Protein AF-A0A225WER2-F1 (afdb_monomer_lite)

Secondary structure (DSSP, 8-state):
-EEEEEEEEEPPS-HHHHHHHHHHHHHHHHHHTTSTTEEEEEEEEEETTEEEEEEEEE----------

pLDDT: mean 78.46, std 13.64, range [42.31, 93.75]

Foldseek 3Di:
DKDKDKDKFFWDDDPVRLVVVVVVVVVVQVVCVPDPQWPHWDWDDPDSGIIMIITMGDDDPPPPPPPD

Radius of gyration: 16.47 Å; chains: 1; bounding box: 43×25×44 Å

Structure (mmCIF, N/CA/C/O backbone):
data_AF-A0A225WER2-F1
#
_entry.id   AF-A0A225WER2-F1
#
loop_
_atom_site.group_PDB
_atom_site.id
_atom_site.type_symbol
_atom_site.label_atom_id
_atom_site.label_alt_id
_atom_site.label_comp_id
_atom_site.label_asym_id
_atom_site.label_entity_id
_atom_site.label_seq_id
_atom_site.pdbx_PDB_ins_code
_atom_site.Cartn_x
_atom_site.Cartn_y
_atom_site.Cartn_z
_atom_site.occupancy
_atom_site.B_iso_or_equiv
_atom_site.auth_seq_id
_atom_site.auth_comp_id
_atom_site.auth_asym_id
_atom_site.auth_atom_id
_atom_site.pdbx_PDB_model_num
ATOM 1 N N . MET A 1 1 ? 9.396 -5.583 -19.794 1.00 82.69 1 MET A N 1
ATOM 2 C CA . MET A 1 1 ? 7.999 -6.057 -19.613 1.00 82.69 1 MET A CA 1
ATOM 3 C C . MET A 1 1 ? 7.421 -5.286 -18.447 1.00 82.69 1 MET A C 1
ATOM 5 O O . MET A 1 1 ? 8.122 -5.148 -17.456 1.00 82.69 1 MET A O 1
ATOM 9 N N . VAL A 1 2 ? 6.208 -4.752 -18.564 1.00 84.44 2 VAL A N 1
ATOM 10 C CA . VAL A 1 2 ? 5.571 -3.988 -17.480 1.00 84.44 2 VAL A CA 1
ATOM 11 C C . VAL A 1 2 ? 4.591 -4.897 -16.756 1.00 84.44 2 VAL A C 1
ATOM 13 O O . VAL A 1 2 ? 3.863 -5.639 -17.416 1.00 84.44 2 VAL A O 1
ATOM 16 N N . TYR A 1 3 ? 4.572 -4.844 -15.429 1.00 86.12 3 TYR A N 1
ATOM 17 C CA . TYR A 1 3 ? 3.562 -5.529 -14.626 1.00 86.12 3 TYR A CA 1
ATOM 18 C C . TYR A 1 3 ? 3.066 -4.633 -13.492 1.00 86.12 3 TYR A C 1
ATOM 20 O O . TYR A 1 3 ? 3.678 -3.616 -13.156 1.00 86.12 3 TYR A O 1
ATOM 28 N N . THR A 1 4 ? 1.919 -5.007 -12.934 1.00 89.50 4 THR A N 1
ATOM 29 C CA . THR A 1 4 ? 1.255 -4.271 -11.862 1.00 89.50 4 THR A CA 1
ATOM 30 C C . THR A 1 4 ? 0.924 -5.233 -10.735 1.00 89.50 4 THR A C 1
ATOM 32 O O . THR A 1 4 ? 0.346 -6.292 -10.983 1.00 89.50 4 THR A O 1
ATOM 35 N N . LEU A 1 5 ? 1.291 -4.862 -9.512 1.00 87.38 5 LEU A N 1
ATOM 36 C CA . LEU A 1 5 ? 0.833 -5.522 -8.298 1.00 87.38 5 LEU A CA 1
ATOM 37 C C . LEU A 1 5 ? -0.336 -4.719 -7.734 1.00 87.38 5 LEU A C 1
ATOM 39 O O . LEU A 1 5 ? -0.250 -3.500 -7.584 1.00 87.38 5 LEU A O 1
ATOM 43 N N . VAL A 1 6 ? -1.439 -5.412 -7.458 1.00 89.81 6 VAL A N 1
ATOM 44 C CA . VAL A 1 6 ? -2.626 -4.831 -6.831 1.00 89.81 6 VAL A CA 1
ATOM 45 C C . VAL A 1 6 ? -2.898 -5.597 -5.549 1.00 89.81 6 VAL A C 1
ATOM 47 O O . VAL A 1 6 ? -3.167 -6.798 -5.587 1.00 89.81 6 VAL A O 1
ATOM 50 N N . ALA A 1 7 ? -2.826 -4.903 -4.418 1.00 88.75 7 ALA A N 1
ATOM 51 C CA . ALA A 1 7 ? -3.129 -5.468 -3.113 1.00 88.75 7 ALA A CA 1
ATOM 52 C C . ALA A 1 7 ? -4.339 -4.754 -2.513 1.00 88.75 7 ALA A C 1
ATOM 54 O O . ALA A 1 7 ? -4.303 -3.547 -2.275 1.00 88.75 7 ALA A O 1
ATOM 55 N N . HIS A 1 8 ? -5.401 -5.512 -2.249 1.00 90.38 8 HIS A N 1
ATOM 56 C CA . HIS A 1 8 ? -6.569 -5.039 -1.515 1.00 90.38 8 HIS A CA 1
ATOM 57 C C . HIS A 1 8 ? -6.504 -5.553 -0.086 1.00 90.38 8 HIS A C 1
ATOM 59 O O . HIS A 1 8 ? -6.280 -6.743 0.136 1.00 90.38 8 HIS A O 1
ATOM 65 N N . PHE A 1 9 ? -6.747 -4.679 0.882 1.00 88.00 9 PHE A N 1
ATOM 66 C CA . PHE A 1 9 ? -6.809 -5.092 2.274 1.00 88.00 9 PHE A CA 1
ATOM 67 C C . PHE A 1 9 ? -7.860 -4.309 3.053 1.00 88.00 9 PHE A C 1
ATOM 69 O O . PHE A 1 9 ? -8.227 -3.180 2.717 1.00 88.00 9 PHE A O 1
ATOM 76 N N . HIS A 1 10 ? -8.361 -4.965 4.096 1.00 90.56 10 HIS A N 1
ATOM 77 C CA . HIS A 1 10 ? -9.334 -4.418 5.024 1.00 90.56 10 HIS A CA 1
ATOM 78 C C . HIS A 1 10 ? -8.673 -4.305 6.392 1.00 90.56 10 HIS A C 1
ATOM 80 O O . HIS A 1 10 ? -8.127 -5.288 6.897 1.00 90.56 10 HIS A O 1
ATOM 86 N N . VAL A 1 11 ? -8.704 -3.118 6.985 1.00 89.81 11 VAL A N 1
ATOM 87 C CA . VAL A 1 11 ? -8.072 -2.875 8.284 1.00 89.81 11 VAL A CA 1
ATOM 88 C C . VAL A 1 11 ? -9.089 -2.995 9.409 1.00 89.81 11 VAL A C 1
ATOM 90 O O . VAL A 1 11 ? -10.278 -2.732 9.234 1.00 89.81 11 VAL A O 1
ATOM 93 N N . LYS A 1 12 ? -8.616 -3.418 10.583 1.00 91.88 12 LYS A N 1
ATOM 94 C CA . LYS A 1 12 ? -9.447 -3.448 11.787 1.00 91.88 12 LYS A CA 1
ATOM 95 C C . LYS A 1 12 ? -9.972 -2.039 12.081 1.00 91.88 12 LYS A C 1
ATOM 97 O O . LYS A 1 12 ? -9.274 -1.059 11.852 1.00 91.88 12 LYS A O 1
ATOM 102 N N . GLU A 1 13 ? -11.184 -1.966 12.618 1.00 89.75 13 GLU A N 1
ATOM 103 C CA . GLU A 1 13 ? -11.757 -0.712 13.100 1.00 89.75 13 GLU A CA 1
ATOM 104 C C . GLU A 1 13 ? -10.920 -0.093 14.222 1.00 89.75 13 GLU A C 1
ATOM 106 O O . GLU A 1 13 ? -10.502 -0.792 15.151 1.00 89.75 13 GLU A O 1
ATOM 111 N N . GLY A 1 14 ? -10.719 1.219 14.130 1.00 92.38 14 GLY A N 1
ATOM 112 C CA . GLY A 1 14 ? -9.996 2.009 15.117 1.00 92.38 14 GLY A CA 1
ATOM 113 C C . GLY A 1 14 ? -9.271 3.159 14.436 1.00 92.38 14 GLY A C 1
ATOM 114 O O . GLY A 1 14 ? -8.461 2.938 13.540 1.00 92.38 14 GLY A O 1
ATOM 115 N N . LYS A 1 15 ? -9.543 4.393 14.866 1.00 88.88 15 LYS A N 1
ATOM 116 C CA . LYS A 1 15 ? -8.924 5.584 14.270 1.00 88.88 15 LYS A CA 1
ATOM 117 C C . LYS A 1 15 ? -7.395 5.553 14.370 1.00 88.88 15 LYS A C 1
ATOM 119 O O . LYS A 1 15 ? -6.707 5.921 13.429 1.00 88.88 15 LYS A O 1
ATOM 124 N N . ASP A 1 16 ? -6.867 5.036 15.476 1.00 93.75 16 ASP A N 1
ATOM 125 C CA . ASP A 1 16 ? -5.435 4.822 15.684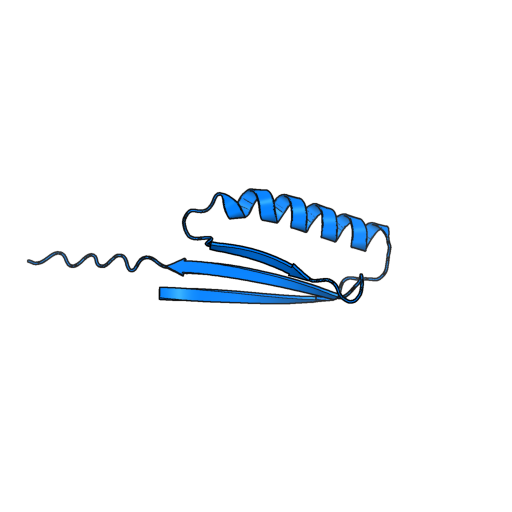 1.00 93.75 16 ASP A CA 1
ATOM 126 C C . ASP A 1 16 ? -4.835 3.813 14.688 1.00 93.75 16 ASP A C 1
ATOM 128 O O . ASP A 1 16 ? -3.705 3.985 14.228 1.00 93.75 16 ASP A O 1
ATOM 132 N N . VAL A 1 17 ? -5.596 2.777 14.323 1.00 91.12 17 VAL A N 1
ATOM 133 C CA . VAL A 1 17 ? -5.201 1.778 13.321 1.00 91.12 17 VAL A CA 1
ATOM 134 C C . VAL A 1 17 ? -5.204 2.396 11.925 1.00 91.12 17 VAL A C 1
ATOM 136 O O . VAL A 1 17 ? -4.238 2.222 11.184 1.00 91.12 17 VAL A O 1
ATOM 139 N N . GLU A 1 18 ? -6.255 3.138 11.579 1.00 88.69 18 GLU A N 1
ATOM 140 C CA . GLU A 1 18 ? -6.398 3.82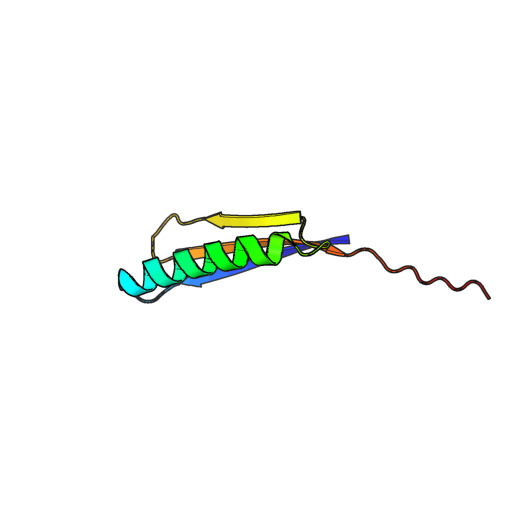4 10.289 1.00 88.69 18 GLU A CA 1
ATOM 141 C C . GLU A 1 18 ? -5.276 4.851 10.074 1.00 88.69 18 GLU A C 1
ATOM 143 O O . GLU A 1 18 ? -4.583 4.802 9.054 1.00 88.69 18 GLU A O 1
ATOM 148 N N . ASP A 1 19 ? -5.009 5.699 11.072 1.00 90.38 19 ASP A N 1
ATOM 149 C CA . ASP A 1 19 ? -3.929 6.693 11.036 1.00 90.38 19 ASP A CA 1
ATOM 150 C C . ASP A 1 19 ? -2.553 6.017 10.913 1.00 90.38 19 ASP A C 1
ATOM 152 O O . ASP A 1 19 ? -1.680 6.463 10.160 1.00 90.38 19 ASP A O 1
ATOM 156 N N . LYS A 1 20 ? -2.341 4.898 11.618 1.00 92.31 20 LYS A N 1
ATOM 157 C CA . LYS A 1 20 ? -1.091 4.130 11.539 1.00 92.31 20 LYS A CA 1
ATOM 158 C C . LYS A 1 20 ? -0.872 3.536 10.149 1.00 92.31 20 LYS A C 1
ATOM 160 O O . LYS A 1 20 ? 0.261 3.546 9.664 1.00 92.31 20 LYS A O 1
ATOM 165 N N . ILE A 1 21 ? -1.927 3.026 9.518 1.00 90.31 21 ILE A N 1
ATOM 166 C CA . ILE A 1 21 ? -1.869 2.480 8.160 1.00 90.31 21 ILE A CA 1
ATOM 167 C C . ILE A 1 21 ? -1.546 3.591 7.168 1.00 90.31 21 ILE A C 1
ATOM 169 O O . ILE A 1 21 ? -0.588 3.445 6.411 1.00 90.31 21 ILE A O 1
ATOM 173 N N . LEU A 1 22 ? -2.254 4.722 7.224 1.00 86.75 22 LEU A N 1
ATOM 174 C CA . LEU A 1 22 ? -1.987 5.868 6.356 1.00 86.75 22 LEU A CA 1
ATOM 175 C C . LEU A 1 22 ? -0.527 6.332 6.467 1.00 86.75 22 LEU A C 1
ATOM 177 O O . LEU A 1 22 ? 0.163 6.439 5.454 1.00 86.75 22 LEU A O 1
ATOM 181 N N .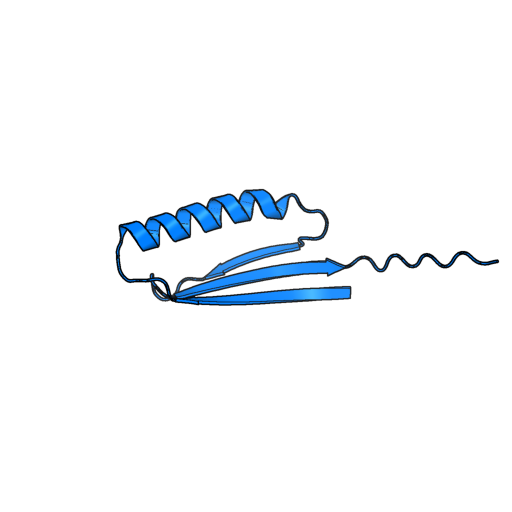 ASN A 1 23 ? -0.029 6.529 7.691 1.00 90.50 23 ASN A N 1
ATOM 182 C CA . ASN A 1 23 ? 1.355 6.947 7.926 1.00 90.50 23 ASN A CA 1
ATOM 183 C C . ASN A 1 23 ? 2.370 5.951 7.346 1.00 90.50 23 ASN A C 1
ATOM 185 O O . ASN A 1 23 ? 3.362 6.358 6.740 1.00 90.50 23 ASN A O 1
ATOM 189 N N . LYS A 1 24 ? 2.112 4.644 7.481 1.00 89.06 24 LYS A N 1
ATOM 190 C CA . LYS A 1 24 ? 2.983 3.599 6.928 1.00 89.06 24 LYS A CA 1
ATOM 191 C C . LYS A 1 24 ? 2.958 3.549 5.404 1.00 89.06 24 LYS A C 1
ATOM 193 O O . LYS A 1 24 ? 4.006 3.336 4.804 1.00 89.06 24 LYS A O 1
ATOM 198 N N . LEU A 1 25 ? 1.804 3.770 4.777 1.00 86.06 25 LEU A N 1
ATOM 199 C CA . LEU A 1 25 ? 1.702 3.845 3.317 1.00 86.06 25 LEU A CA 1
ATOM 200 C C . LEU A 1 25 ? 2.432 5.078 2.770 1.00 86.06 25 LEU A C 1
ATOM 202 O O . LEU A 1 25 ? 3.141 4.970 1.773 1.00 86.06 25 LEU A O 1
ATOM 206 N N . VAL A 1 26 ? 2.333 6.227 3.448 1.00 85.19 2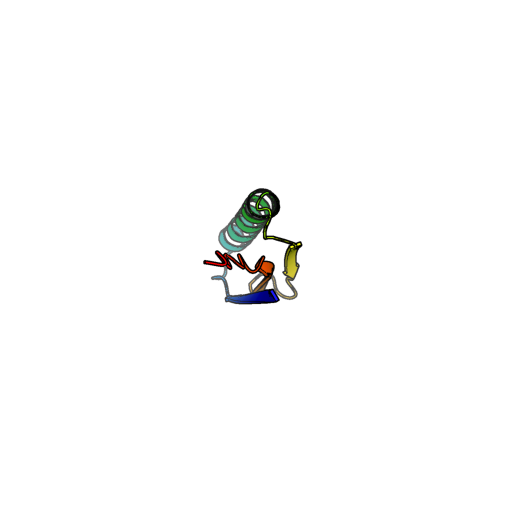6 VAL A N 1
ATOM 207 C CA . VAL A 1 26 ? 3.090 7.439 3.090 1.00 85.19 26 VAL A CA 1
ATOM 208 C C . VAL A 1 26 ? 4.598 7.182 3.172 1.00 85.19 26 VAL A C 1
ATOM 210 O O . VAL A 1 26 ? 5.311 7.454 2.207 1.00 85.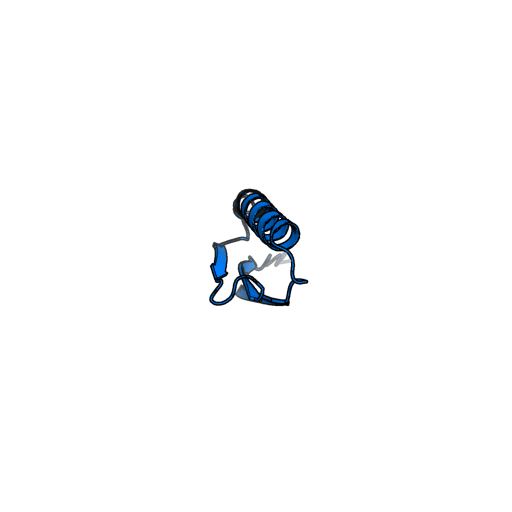19 26 VAL A O 1
ATOM 213 N N . GLU A 1 27 ? 5.080 6.600 4.271 1.00 87.75 27 GLU A N 1
ATOM 214 C CA . GLU A 1 27 ? 6.494 6.232 4.452 1.00 87.75 27 GLU A CA 1
ATOM 215 C C . GLU A 1 27 ? 6.980 5.236 3.379 1.00 87.75 27 GLU A C 1
ATOM 217 O O . GLU A 1 27 ? 8.033 5.429 2.761 1.00 87.75 27 GLU A O 1
ATOM 222 N N . ALA A 1 28 ? 6.189 4.192 3.115 1.00 82.75 28 ALA A N 1
ATOM 223 C CA . ALA A 1 28 ? 6.480 3.196 2.089 1.00 82.75 28 ALA A CA 1
ATOM 224 C C . ALA A 1 28 ? 6.565 3.840 0.698 1.00 82.75 28 ALA A C 1
ATOM 226 O O . ALA A 1 28 ? 7.529 3.599 -0.028 1.00 82.75 28 ALA A O 1
ATOM 227 N N . SER A 1 29 ? 5.621 4.720 0.353 1.00 78.81 29 SER A N 1
ATOM 228 C CA . SER A 1 29 ? 5.589 5.406 -0.944 1.00 78.81 29 SER A CA 1
ATOM 229 C C . SER A 1 29 ? 6.866 6.204 -1.217 1.00 78.81 29 SER A C 1
ATOM 231 O O . SER A 1 29 ? 7.451 6.099 -2.292 1.00 78.81 29 SER A O 1
ATOM 233 N N . GLN A 1 30 ? 7.369 6.920 -0.209 1.00 81.06 30 GLN A N 1
ATOM 234 C CA . GLN A 1 30 ? 8.602 7.703 -0.306 1.00 81.06 30 GLN A CA 1
ATOM 235 C C . GLN A 1 30 ? 9.849 6.823 -0.441 1.00 81.06 30 GLN A C 1
ATOM 237 O O . GLN A 1 30 ? 10.867 7.259 -0.983 1.00 81.06 30 GLN A O 1
ATOM 242 N N . THR A 1 31 ? 9.787 5.597 0.076 1.00 82.31 31 THR A N 1
ATOM 243 C CA . THR A 1 31 ? 10.891 4.637 0.028 1.00 82.31 31 THR A CA 1
ATOM 244 C C . THR A 1 31 ? 10.934 3.925 -1.320 1.00 82.31 31 THR A C 1
ATOM 246 O O . THR A 1 31 ? 11.980 3.906 -1.962 1.00 82.31 31 THR A O 1
ATOM 249 N N . TYR A 1 32 ? 9.801 3.396 -1.781 1.00 73.38 32 TYR A N 1
ATOM 250 C CA . TYR A 1 32 ? 9.729 2.589 -2.999 1.00 73.38 32 TYR A CA 1
ATOM 251 C C . TYR A 1 32 ? 9.821 3.409 -4.288 1.00 73.38 32 TYR A C 1
ATOM 253 O O . TYR A 1 32 ? 10.326 2.898 -5.279 1.00 73.38 32 TYR A O 1
ATOM 261 N N . MET A 1 33 ? 9.453 4.696 -4.286 1.00 72.31 33 MET A N 1
ATOM 262 C CA . MET A 1 33 ? 9.723 5.574 -5.438 1.00 72.31 33 MET A CA 1
ATOM 263 C C . MET A 1 33 ? 11.222 5.768 -5.735 1.00 72.31 33 MET A C 1
ATOM 265 O O . MET A 1 33 ? 11.565 6.344 -6.763 1.00 72.31 33 MET A O 1
ATOM 269 N N . LYS A 1 34 ? 12.121 5.324 -4.845 1.00 75.88 34 LYS A N 1
ATOM 270 C CA . LYS A 1 34 ? 13.575 5.356 -5.068 1.00 75.88 34 LYS A CA 1
ATOM 271 C C 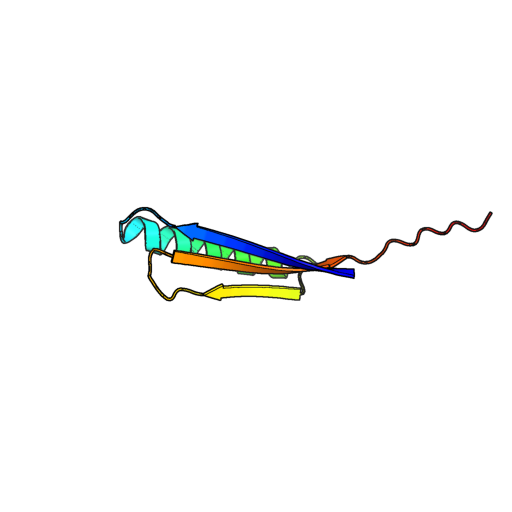. LYS A 1 34 ? 14.093 4.137 -5.832 1.00 75.88 34 LYS A C 1
ATOM 273 O O . LYS A 1 34 ? 15.252 4.144 -6.238 1.00 75.88 34 LYS A O 1
ATOM 278 N N . ASP A 1 35 ? 13.278 3.098 -5.989 1.00 75.81 35 ASP A N 1
ATOM 279 C CA . ASP A 1 35 ? 13.638 1.919 -6.767 1.00 75.81 35 ASP A CA 1
ATOM 280 C C . ASP A 1 35 ? 13.505 2.233 -8.265 1.00 75.81 35 ASP A C 1
ATOM 282 O O . ASP A 1 35 ? 12.470 2.723 -8.717 1.00 75.81 35 ASP A O 1
ATOM 286 N N . ALA A 1 36 ? 14.563 1.961 -9.033 1.00 64.25 36 ALA A N 1
ATOM 287 C CA . ALA A 1 36 ? 14.622 2.247 -10.464 1.00 64.25 36 ALA A CA 1
ATOM 288 C C . ALA A 1 36 ? 13.578 1.460 -11.273 1.00 64.25 36 ALA A C 1
ATOM 290 O O . ALA A 1 36 ? 13.197 1.887 -12.364 1.00 64.25 36 ALA A O 1
ATOM 291 N N . GLU A 1 37 ? 13.098 0.331 -10.746 1.00 74.69 37 GLU A N 1
ATOM 292 C CA . GLU A 1 37 ? 12.069 -0.472 -11.402 1.00 74.69 37 GLU A CA 1
ATOM 293 C C . GLU A 1 37 ? 10.646 0.040 -11.120 1.00 74.69 37 GLU A C 1
ATOM 295 O O . GLU A 1 37 ? 9.716 -0.351 -11.832 1.00 74.69 37 GLU A O 1
ATOM 300 N N . VAL A 1 38 ? 10.445 0.920 -10.130 1.00 75.38 38 VAL A N 1
ATOM 301 C CA . VAL A 1 38 ? 9.125 1.438 -9.735 1.00 75.38 38 VAL A CA 1
ATOM 302 C C . VAL A 1 38 ? 8.732 2.638 -10.595 1.00 75.38 38 VAL A C 1
ATOM 304 O O . VAL A 1 38 ? 9.325 3.710 -10.539 1.00 75.38 38 VAL A O 1
ATOM 307 N N . ILE A 1 39 ? 7.652 2.483 -11.359 1.00 71.19 39 ILE A N 1
ATOM 308 C CA . ILE A 1 39 ? 7.075 3.548 -12.195 1.00 71.19 39 ILE A CA 1
ATOM 309 C C . ILE A 1 39 ? 6.152 4.452 -11.377 1.00 71.19 39 ILE A C 1
ATOM 311 O O . ILE A 1 39 ? 5.995 5.633 -11.678 1.00 71.19 39 ILE A O 1
ATOM 315 N N . GLY A 1 40 ? 5.483 3.898 -10.367 1.00 70.00 40 GLY A N 1
ATOM 316 C CA . GLY A 1 40 ? 4.570 4.671 -9.540 1.00 70.00 40 GLY A CA 1
ATOM 317 C C . GLY A 1 40 ? 3.769 3.822 -8.572 1.00 70.00 40 GLY A C 1
ATOM 318 O O . GLY A 1 40 ? 3.597 2.614 -8.767 1.00 70.00 40 GLY A O 1
ATOM 319 N N . ILE A 1 41 ? 3.275 4.502 -7.540 1.00 75.25 41 ILE A N 1
ATOM 320 C CA . ILE A 1 41 ? 2.487 3.919 -6.463 1.00 75.25 41 ILE A CA 1
ATOM 321 C C . ILE A 1 41 ? 1.253 4.787 -6.235 1.00 75.25 41 ILE A C 1
ATOM 323 O O . ILE A 1 41 ? 1.371 6.001 -6.065 1.00 75.25 41 ILE A O 1
ATOM 327 N N . LEU A 1 42 ? 0.072 4.169 -6.248 1.00 72.88 42 LEU A N 1
ATOM 328 C CA . LEU A 1 42 ? -1.202 4.830 -5.970 1.00 72.88 42 LEU A CA 1
ATOM 329 C C . LEU A 1 42 ? -1.924 4.116 -4.830 1.00 72.88 42 LEU A C 1
ATOM 331 O O . LEU A 1 42 ? -2.035 2.888 -4.830 1.00 72.88 42 LEU A O 1
ATOM 335 N N . TYR A 1 43 ? -2.479 4.906 -3.913 1.00 70.75 43 TYR A N 1
ATOM 336 C CA . TYR A 1 43 ? -3.382 4.427 -2.876 1.00 70.75 43 TYR A CA 1
ATOM 337 C C . TYR A 1 43 ? -4.724 5.141 -2.991 1.00 70.75 43 TYR A C 1
ATOM 339 O O . TYR A 1 43 ? -4.772 6.362 -3.133 1.00 70.75 43 TYR A O 1
ATOM 347 N N . VAL A 1 44 ? -5.815 4.379 -2.934 1.00 67.88 44 VAL A N 1
ATOM 348 C CA . VAL A 1 44 ? -7.187 4.901 -2.997 1.00 67.88 44 VAL A CA 1
ATOM 349 C C . VAL A 1 44 ? -7.943 4.423 -1.764 1.00 67.88 44 VAL A C 1
ATOM 351 O O . VAL A 1 44 ? -7.925 3.227 -1.465 1.00 67.88 44 VAL A O 1
ATOM 354 N N . HIS A 1 45 ? -8.626 5.344 -1.078 1.00 66.25 45 HIS A N 1
ATOM 355 C CA . HIS A 1 45 ? -9.580 5.020 -0.020 1.00 66.25 45 HIS A CA 1
ATOM 356 C C . HIS A 1 45 ? -10.954 5.598 -0.394 1.00 66.25 45 HIS A C 1
ATOM 358 O O . HIS A 1 45 ? -11.122 6.802 -0.558 1.00 66.25 45 HIS A O 1
ATOM 364 N N . ALA A 1 46 ? -11.949 4.731 -0.570 1.00 66.75 46 ALA A N 1
ATOM 365 C CA . ALA A 1 46 ? -13.359 5.143 -0.625 1.00 66.75 46 ALA A CA 1
ATOM 366 C C . ALA A 1 46 ? -14.035 5.001 0.753 1.00 66.75 46 ALA A C 1
ATOM 368 O O . ALA A 1 46 ? -15.058 5.614 1.029 1.00 66.75 46 ALA A O 1
ATOM 369 N N . ASP A 1 47 ? -13.430 4.184 1.613 1.00 77.75 47 ASP A N 1
ATOM 370 C CA . ASP A 1 47 ? -13.835 3.810 2.963 1.00 77.75 47 ASP A CA 1
ATOM 371 C C . ASP A 1 47 ? -12.536 3.782 3.776 1.00 77.75 47 ASP A C 1
ATOM 373 O O . ASP A 1 47 ? -11.537 3.241 3.296 1.00 77.75 47 ASP A O 1
ATOM 377 N N . THR A 1 48 ? -12.514 4.381 4.968 1.00 77.81 48 THR A N 1
ATOM 378 C CA . THR A 1 48 ? -11.287 4.495 5.777 1.00 77.81 48 THR A CA 1
ATOM 379 C C . THR A 1 48 ? -10.732 3.136 6.203 1.00 77.81 48 THR A C 1
ATOM 381 O O . THR A 1 48 ? -9.558 3.028 6.558 1.00 77.81 48 THR A O 1
ATOM 384 N N . ARG A 1 49 ? -11.533 2.068 6.091 1.00 85.62 49 ARG A N 1
ATOM 385 C CA . ARG A 1 49 ? -11.099 0.698 6.378 1.00 85.62 49 ARG A CA 1
ATOM 386 C C . ARG A 1 49 ? -10.695 -0.123 5.161 1.00 85.62 49 ARG A C 1
ATOM 388 O O . ARG A 1 49 ? -10.166 -1.222 5.332 1.00 85.62 49 ARG A O 1
ATOM 395 N N . LYS A 1 50 ? -10.924 0.366 3.942 1.00 88.06 50 LYS A N 1
ATOM 396 C CA . LYS A 1 50 ? -10.617 -0.365 2.705 1.00 88.06 50 LYS A CA 1
ATOM 397 C C . LYS A 1 50 ? -9.552 0.364 1.918 1.00 88.06 50 LYS A C 1
ATOM 399 O O . LYS A 1 50 ? -9.761 1.476 1.439 1.00 88.06 50 LYS A O 1
ATOM 404 N N . TRP A 1 51 ? -8.445 -0.328 1.716 1.00 87.00 51 TRP A N 1
ATOM 405 C CA . TRP A 1 51 ? -7.270 0.233 1.082 1.00 87.00 51 TRP A CA 1
ATOM 406 C C . TRP A 1 51 ? -6.874 -0.618 -0.111 1.00 87.00 51 TRP A C 1
ATOM 408 O O . TRP A 1 51 ? -6.996 -1.846 -0.103 1.00 87.00 51 TRP A O 1
ATOM 418 N N . THR A 1 52 ? -6.405 0.059 -1.151 1.00 89.25 52 THR A N 1
ATOM 419 C CA . THR A 1 52 ? -5.809 -0.581 -2.319 1.00 89.25 52 THR A CA 1
ATOM 420 C C . THR A 1 52 ? -4.436 0.019 -2.549 1.00 89.25 52 THR A C 1
ATOM 422 O O . THR A 1 52 ? -4.322 1.240 -2.615 1.00 89.25 52 THR A O 1
ATOM 425 N N . ILE A 1 53 ? -3.423 -0.833 -2.675 1.00 88.81 53 ILE A N 1
ATOM 426 C CA . ILE A 1 53 ? -2.083 -0.469 -3.139 1.00 88.81 53 ILE A CA 1
ATOM 427 C C . ILE A 1 53 ? -1.975 -0.892 -4.593 1.00 88.81 53 ILE A C 1
ATOM 429 O O . ILE A 1 53 ? -2.250 -2.050 -4.917 1.00 88.81 53 ILE A O 1
ATOM 433 N N . ILE A 1 54 ? -1.578 0.038 -5.453 1.00 86.19 54 ILE A N 1
ATOM 434 C CA . ILE A 1 54 ? -1.268 -0.240 -6.851 1.00 86.19 54 ILE A CA 1
ATOM 435 C C . ILE A 1 54 ? 0.184 0.143 -7.078 1.00 86.19 54 ILE A C 1
ATOM 437 O O . ILE A 1 54 ? 0.519 1.324 -7.037 1.00 86.19 54 ILE A O 1
ATOM 441 N N . GLU A 1 55 ? 1.024 -0.847 -7.350 1.00 86.56 55 GLU A N 1
ATOM 442 C CA . GLU A 1 55 ? 2.437 -0.656 -7.671 1.00 86.56 55 GLU A CA 1
ATOM 443 C C . GLU A 1 55 ? 2.692 -1.090 -9.108 1.00 86.56 55 GLU A C 1
ATOM 445 O O . GLU A 1 55 ? 2.287 -2.176 -9.539 1.00 86.56 55 GLU A O 1
ATOM 450 N N . ARG A 1 56 ? 3.364 -0.236 -9.876 1.00 85.69 56 ARG A N 1
ATOM 451 C CA . ARG A 1 56 ? 3.694 -0.512 -11.273 1.00 85.69 56 ARG A CA 1
ATOM 452 C C . ARG A 1 56 ? 5.199 -0.633 -11.436 1.00 85.69 56 ARG A C 1
ATOM 454 O O . ARG A 1 56 ? 5.919 0.298 -11.094 1.00 85.69 56 ARG A O 1
ATOM 461 N N . TYR A 1 57 ? 5.637 -1.731 -12.042 1.00 84.12 57 TYR A N 1
ATOM 462 C CA . TYR A 1 57 ? 7.048 -2.043 -12.228 1.00 84.12 57 TYR A CA 1
ATOM 463 C C . TYR A 1 57 ? 7.415 -2.207 -13.705 1.00 84.12 57 TYR A C 1
ATOM 465 O O . TYR A 1 57 ? 6.643 -2.778 -14.490 1.00 84.12 57 TYR A O 1
ATOM 473 N N . VAL A 1 58 ? 8.613 -1.754 -14.086 1.00 81.88 58 VAL A N 1
ATOM 474 C CA . VAL A 1 58 ? 9.284 -2.186 -15.320 1.00 81.88 58 VAL A CA 1
ATOM 475 C C . VAL A 1 58 ? 10.293 -3.260 -14.957 1.00 81.88 58 VAL A C 1
ATOM 477 O O . VAL A 1 58 ? 11.275 -2.985 -14.288 1.00 81.88 58 VAL A O 1
ATOM 480 N N . ARG A 1 59 ? 10.113 -4.469 -15.490 1.00 70.75 59 ARG A N 1
ATOM 481 C CA . ARG A 1 59 ? 11.220 -5.420 -15.589 1.00 70.75 59 ARG A CA 1
ATOM 482 C C . ARG A 1 59 ? 12.015 -5.098 -16.846 1.00 70.75 59 ARG A C 1
ATOM 484 O O . ARG A 1 59 ? 11.509 -5.334 -17.960 1.00 70.75 59 ARG A O 1
ATOM 491 N N . GLU A 1 60 ? 13.242 -4.616 -16.693 1.00 61.88 60 GLU A N 1
ATOM 492 C CA . GLU A 1 60 ? 14.214 -4.674 -17.782 1.00 61.88 60 GLU A CA 1
ATOM 493 C C . GLU A 1 60 ? 14.512 -6.150 -18.064 1.00 61.88 60 GLU A C 1
ATOM 495 O O . GLU A 1 60 ? 14.820 -6.938 -17.170 1.00 61.88 60 GLU A O 1
ATOM 500 N N . ARG A 1 61 ? 14.332 -6.587 -19.316 1.00 53.06 61 ARG A N 1
ATOM 501 C CA . ARG A 1 61 ? 14.801 -7.919 -19.704 1.00 53.06 61 ARG A CA 1
ATOM 502 C C . ARG A 1 61 ? 16.319 -7.828 -19.747 1.00 53.06 61 ARG A C 1
ATOM 504 O O . ARG A 1 61 ? 16.848 -7.307 -20.725 1.00 53.06 61 ARG A O 1
ATOM 511 N N . THR A 1 62 ? 17.003 -8.349 -18.733 1.00 51.75 62 THR A N 1
ATOM 512 C CA . THR A 1 62 ? 18.433 -8.660 -18.812 1.00 51.75 62 THR A CA 1
ATOM 513 C C . THR A 1 62 ? 18.609 -9.720 -19.893 1.00 51.75 62 THR A C 1
ATOM 515 O O . THR A 1 62 ? 18.560 -10.925 -19.661 1.00 51.75 62 THR A O 1
ATOM 518 N N . SER A 1 63 ? 18.729 -9.250 -21.129 1.00 43.12 63 SER A N 1
ATOM 519 C CA . SER A 1 63 ? 19.036 -10.070 -22.288 1.00 43.12 63 SER A CA 1
ATOM 520 C C . SER A 1 63 ? 20.542 -10.258 -22.265 1.00 43.12 63 SER A C 1
ATOM 522 O O . SER A 1 63 ? 21.267 -9.587 -22.990 1.00 43.12 63 SER A O 1
ATOM 524 N N . ASN A 1 64 ? 21.031 -11.111 -21.364 1.00 49.34 64 ASN A N 1
ATOM 525 C CA . ASN A 1 64 ? 22.418 -11.541 -21.427 1.00 49.34 64 ASN A CA 1
ATOM 526 C C . ASN A 1 64 ? 22.526 -12.590 -22.537 1.00 49.34 64 ASN A C 1
ATOM 528 O O . ASN A 1 64 ? 22.580 -13.792 -22.285 1.00 49.34 64 ASN A O 1
ATOM 532 N N . THR A 1 65 ? 22.468 -12.135 -23.786 1.00 42.31 65 THR A N 1
ATOM 533 C CA . THR A 1 65 ? 22.869 -12.949 -24.928 1.00 42.31 65 THR A CA 1
ATOM 534 C C . THR A 1 65 ? 24.371 -12.763 -25.078 1.00 42.31 65 THR A C 1
ATOM 536 O O . THR A 1 65 ? 24.844 -11.940 -25.857 1.00 42.31 65 THR A O 1
ATOM 539 N N . ASN A 1 66 ? 25.125 -13.516 -24.276 1.00 50.16 66 ASN A N 1
ATOM 540 C CA . ASN A 1 66 ? 26.517 -13.807 -24.585 1.00 50.16 66 ASN A CA 1
ATOM 541 C C . ASN A 1 66 ? 26.512 -14.618 -25.885 1.00 50.16 66 ASN A C 1
ATOM 543 O O . ASN A 1 66 ? 26.257 -15.821 -25.869 1.00 50.16 66 ASN A O 1
ATOM 547 N N . ASN A 1 67 ? 26.716 -13.931 -27.008 1.00 48.03 67 ASN A N 1
ATOM 548 C CA . ASN A 1 67 ? 27.005 -14.559 -28.289 1.00 48.03 67 ASN A CA 1
ATOM 549 C C . ASN A 1 67 ? 28.391 -15.204 -28.179 1.00 48.03 67 ASN A C 1
ATOM 551 O O . ASN A 1 67 ? 29.390 -14.487 -28.118 1.00 48.03 67 ASN A O 1
ATOM 555 N N . ASN A 1 68 ? 28.419 -16.534 -28.123 1.00 46.03 68 ASN A N 1
ATOM 556 C CA . ASN A 1 68 ? 29.610 -17.362 -28.291 1.00 46.03 68 ASN A CA 1
ATOM 557 C C . ASN A 1 68 ? 29.420 -18.212 -29.545 1.00 46.03 68 ASN A C 1
ATOM 559 O O . ASN A 1 68 ? 28.324 -18.811 -29.659 1.00 46.03 68 ASN A O 1
#

Sequence (68 aa):
MVYTLVAHFHVKEGKDVEDKILNKLVEASQTYMKDAEVIGILYVHADTRKWTIIERYVRERTSNTNNN

Organism: NCBI:txid4795